Protein AF-A0A2J6WSC1-F1 (afdb_monomer_lite)

Foldseek 3Di:
DVVVVVVLLVCLLCVLVCLVVCVPVDDPCPVVVVVPPVPVVVVLVPPPQRLLDDVPQPDSVSSSVSSSVVSVVVVVVVVVVVVVVVVVVVVD

Structure (mmCIF, N/CA/C/O backbone):
data_AF-A0A2J6WSC1-F1
#
_entry.id   AF-A0A2J6WSC1-F1
#
loop_
_atom_site.group_PDB
_atom_site.id
_atom_site.type_symbol
_atom_site.label_atom_id
_atom_site.label_alt_id
_atom_site.label_comp_id
_atom_site.label_asym_id
_atom_site.label_entity_id
_atom_site.label_seq_id
_atom_site.pdbx_PDB_ins_code
_atom_site.Cartn_x
_atom_site.Cartn_y
_atom_site.Cartn_z
_atom_site.occupancy
_atom_site.B_iso_or_equiv
_atom_site.auth_seq_id
_atom_site.auth_comp_id
_atom_site.auth_asym_id
_atom_site.auth_atom_id
_atom_site.pdbx_PDB_model_num
ATOM 1 N N . MET A 1 1 ? -7.244 10.128 18.924 1.00 70.06 1 MET A N 1
ATOM 2 C CA . MET A 1 1 ? -7.844 9.968 17.577 1.00 70.06 1 MET A CA 1
ATOM 3 C C . MET A 1 1 ? -7.204 10.864 16.516 1.00 70.06 1 MET A C 1
ATOM 5 O O . MET A 1 1 ? -6.644 10.310 15.585 1.00 70.06 1 MET A O 1
ATOM 9 N N . ARG A 1 2 ? -7.189 12.206 16.647 1.00 81.69 2 ARG A N 1
ATOM 10 C CA . ARG A 1 2 ? -6.590 13.100 15.620 1.00 81.69 2 ARG A CA 1
ATOM 11 C C . ARG A 1 2 ? -5.130 12.766 15.265 1.00 81.69 2 ARG A C 1
ATOM 13 O O . ARG A 1 2 ? -4.805 12.657 14.093 1.00 81.69 2 ARG A O 1
ATOM 20 N N . LYS A 1 3 ? -4.276 12.525 16.270 1.00 90.25 3 LYS A N 1
ATOM 21 C CA . LYS A 1 3 ? -2.861 12.152 16.067 1.00 90.25 3 LYS A CA 1
ATOM 22 C C . LYS A 1 3 ? -2.691 10.835 15.292 1.00 90.25 3 LYS A C 1
ATOM 24 O O . LYS A 1 3 ? -1.842 10.750 14.419 1.00 90.25 3 LYS A O 1
ATOM 29 N N . SER A 1 4 ? -3.527 9.837 15.578 1.00 87.00 4 SER A N 1
ATOM 30 C CA . SER A 1 4 ? -3.490 8.527 14.915 1.00 87.00 4 SER A CA 1
ATOM 31 C C . SER A 1 4 ? -3.880 8.617 13.437 1.00 87.00 4 SER A C 1
ATOM 33 O O . SER A 1 4 ? -3.249 7.981 12.607 1.00 87.00 4 SER A O 1
ATOM 35 N N . LEU A 1 5 ? -4.872 9.448 13.098 1.00 87.50 5 LEU A N 1
ATOM 36 C CA . LEU A 1 5 ? -5.257 9.696 11.704 1.00 87.50 5 LEU A CA 1
ATOM 37 C C . LEU A 1 5 ? -4.150 10.416 10.926 1.00 87.50 5 LEU A C 1
ATOM 39 O O . LEU A 1 5 ? -3.872 10.056 9.790 1.00 87.50 5 LEU A O 1
ATOM 43 N N . ILE A 1 6 ? -3.484 11.389 11.554 1.00 93.31 6 ILE A N 1
ATOM 44 C CA . ILE A 1 6 ? -2.340 12.081 10.946 1.00 93.31 6 ILE A CA 1
ATOM 45 C C . ILE A 1 6 ? -1.200 11.092 10.671 1.00 93.31 6 ILE A C 1
ATOM 47 O O . ILE A 1 6 ? -0.656 11.087 9.573 1.00 93.31 6 ILE A O 1
ATOM 51 N N . LEU A 1 7 ? -0.878 10.219 11.631 1.00 94.00 7 LEU A N 1
ATOM 52 C CA . LEU A 1 7 ? 0.127 9.172 11.435 1.00 94.00 7 LEU A CA 1
ATOM 53 C C . LEU A 1 7 ? -0.252 8.212 10.301 1.00 94.00 7 LEU A C 1
ATOM 55 O O . LEU A 1 7 ? 0.603 7.887 9.487 1.00 94.00 7 LEU A O 1
ATOM 59 N N . LEU A 1 8 ? -1.521 7.803 10.200 1.00 91.44 8 LEU A N 1
ATOM 60 C CA . LEU A 1 8 ? -1.991 6.957 9.097 1.00 91.44 8 LEU A CA 1
ATOM 61 C C . LEU A 1 8 ? -1.820 7.637 7.736 1.00 91.44 8 LEU A C 1
ATOM 63 O O . LEU A 1 8 ? -1.336 7.003 6.806 1.00 91.44 8 LEU A O 1
ATOM 67 N N . ILE A 1 9 ? -2.156 8.924 7.625 1.00 92.38 9 ILE A N 1
ATOM 68 C CA . ILE A 1 9 ? -1.956 9.689 6.386 1.00 92.38 9 ILE A CA 1
ATOM 69 C C . ILE A 1 9 ? -0.469 9.743 6.021 1.00 92.38 9 ILE A C 1
ATOM 71 O O . ILE A 1 9 ? -0.116 9.509 4.868 1.00 92.38 9 ILE A O 1
ATOM 75 N N . ILE A 1 10 ? 0.406 9.999 6.998 1.00 94.88 10 ILE A N 1
ATOM 76 C CA . ILE A 1 10 ? 1.858 9.997 6.782 1.00 94.88 10 ILE A CA 1
ATOM 77 C C . ILE A 1 10 ? 2.316 8.628 6.265 1.00 94.88 10 ILE A C 1
ATOM 79 O O . ILE A 1 10 ? 3.028 8.566 5.269 1.00 94.88 10 ILE A O 1
ATOM 83 N N . LEU A 1 11 ? 1.874 7.531 6.883 1.00 93.25 11 LEU A N 1
ATOM 84 C CA . LEU A 1 11 ? 2.241 6.176 6.458 1.00 93.25 11 LEU A CA 1
ATOM 85 C C . LEU A 1 11 ? 1.729 5.839 5.051 1.00 93.25 11 LEU A C 1
ATOM 87 O O . LEU A 1 11 ? 2.464 5.236 4.275 1.00 93.25 11 LEU A O 1
ATOM 91 N N . ILE A 1 12 ? 0.513 6.265 4.697 1.00 93.38 12 ILE A N 1
ATOM 92 C CA . ILE A 1 12 ? -0.033 6.109 3.340 1.00 93.38 12 ILE A CA 1
ATOM 93 C C . ILE A 1 12 ? 0.867 6.822 2.323 1.00 93.38 12 ILE A C 1
ATOM 95 O O . ILE A 1 12 ? 1.249 6.221 1.321 1.00 93.38 12 ILE A O 1
ATOM 99 N N . ILE A 1 13 ? 1.256 8.071 2.594 1.00 92.88 13 ILE A N 1
ATOM 100 C CA . ILE A 1 13 ? 2.103 8.869 1.693 1.00 92.88 13 ILE A CA 1
ATOM 101 C C . ILE A 1 13 ? 3.527 8.308 1.597 1.00 92.88 13 ILE A C 1
ATOM 103 O O . ILE A 1 13 ? 4.139 8.395 0.538 1.00 92.88 13 ILE A O 1
ATOM 107 N N . LEU A 1 14 ? 4.061 7.740 2.681 1.00 92.94 14 LEU A N 1
ATOM 108 C CA . LEU A 1 14 ? 5.397 7.136 2.703 1.00 92.94 14 LEU A CA 1
ATOM 109 C C . LEU A 1 14 ? 5.430 5.728 2.090 1.00 92.94 14 LEU A C 1
ATOM 111 O O . LEU A 1 14 ? 6.506 5.261 1.727 1.00 92.94 14 LEU A O 1
ATOM 115 N N . SER A 1 15 ? 4.282 5.058 1.942 1.00 90.38 15 SER A N 1
ATOM 116 C CA . SER A 1 15 ? 4.210 3.678 1.443 1.00 90.38 15 SER A CA 1
ATOM 117 C C . SER A 1 15 ? 4.897 3.418 0.087 1.00 90.38 15 SER A C 1
ATOM 119 O O . SER A 1 15 ? 5.567 2.389 -0.013 1.00 90.38 15 SER A O 1
ATOM 121 N N . PRO A 1 16 ? 4.856 4.310 -0.931 1.00 90.25 16 PRO A N 1
ATOM 122 C CA . PRO A 1 16 ? 5.536 4.065 -2.200 1.00 90.25 16 PRO A CA 1
ATOM 123 C C . PRO A 1 16 ? 7.027 4.442 -2.183 1.00 90.25 16 PRO A C 1
ATOM 125 O O . PRO A 1 16 ? 7.676 4.378 -3.225 1.00 90.25 16 PRO A O 1
ATOM 128 N N . LEU A 1 17 ? 7.620 4.823 -1.041 1.00 88.94 17 LEU A N 1
ATOM 129 C CA . LEU A 1 17 ? 9.054 5.146 -0.990 1.00 88.94 17 LEU A CA 1
ATOM 130 C C . LEU A 1 17 ? 9.930 3.993 -1.487 1.00 88.94 17 LEU A C 1
ATOM 132 O O . LEU A 1 17 ? 10.938 4.243 -2.139 1.00 88.94 17 LEU A O 1
ATOM 136 N N . GLY A 1 18 ? 9.531 2.743 -1.232 1.00 81.06 18 GLY A N 1
ATOM 137 C CA . GLY A 1 18 ? 10.235 1.568 -1.750 1.00 81.06 18 GLY A CA 1
ATOM 138 C C . GLY A 1 18 ? 10.276 1.534 -3.280 1.00 81.06 18 GLY A C 1
ATOM 139 O O . GLY A 1 18 ? 11.337 1.303 -3.850 1.00 81.06 18 GLY A O 1
ATOM 140 N N . ILE A 1 19 ? 9.161 1.860 -3.944 1.00 82.94 19 ILE A N 1
ATOM 141 C CA . ILE A 1 19 ? 9.078 1.961 -5.410 1.00 82.94 19 ILE A CA 1
ATOM 142 C C . ILE A 1 19 ? 10.056 3.018 -5.913 1.00 82.94 19 ILE A C 1
ATOM 144 O O . ILE A 1 19 ? 10.843 2.747 -6.810 1.00 82.94 19 ILE A O 1
ATOM 148 N N . LEU A 1 20 ? 10.048 4.208 -5.312 1.00 86.19 20 LEU A N 1
ATOM 149 C CA . LEU A 1 20 ? 10.899 5.313 -5.758 1.00 86.19 20 LEU A CA 1
ATOM 150 C C . LEU A 1 20 ? 12.393 5.041 -5.540 1.00 86.19 20 LEU A C 1
ATOM 152 O O . LEU A 1 20 ? 13.213 5.442 -6.362 1.00 86.19 20 LEU A O 1
ATOM 156 N N . LEU A 1 21 ? 12.751 4.367 -4.445 1.00 85.31 21 LEU A N 1
ATOM 157 C CA . LEU A 1 21 ? 14.143 4.074 -4.095 1.00 85.31 21 LEU A CA 1
ATOM 158 C C . LEU A 1 21 ? 14.717 2.885 -4.874 1.00 85.31 21 LEU A C 1
ATOM 160 O O . LEU A 1 21 ? 15.913 2.863 -5.161 1.00 85.31 21 LEU A O 1
ATOM 164 N N . VAL A 1 22 ? 13.881 1.898 -5.197 1.00 83.88 22 VAL A N 1
ATOM 165 C CA . VAL A 1 22 ? 14.324 0.572 -5.656 1.00 83.88 22 VAL A CA 1
ATOM 166 C C . VAL A 1 22 ? 13.825 0.255 -7.076 1.00 83.88 22 VAL A C 1
ATOM 168 O O . VAL A 1 22 ? 14.098 -0.823 -7.584 1.00 83.88 22 VAL A O 1
ATOM 171 N N . TRP A 1 23 ? 13.185 1.206 -7.776 1.00 83.00 23 TRP A N 1
ATOM 172 C CA . TRP A 1 23 ? 12.601 1.020 -9.121 1.00 83.00 23 TRP A CA 1
ATOM 173 C C . TRP A 1 23 ? 13.499 0.268 -10.118 1.00 83.00 23 TRP A C 1
ATOM 175 O O . TRP A 1 23 ? 13.027 -0.558 -10.891 1.00 83.00 23 TRP A O 1
ATOM 185 N N . ASN A 1 24 ? 14.806 0.543 -10.093 1.00 82.94 24 ASN A N 1
ATOM 186 C CA . ASN A 1 24 ? 15.771 -0.016 -11.044 1.00 82.94 24 ASN A CA 1
ATOM 187 C C . ASN A 1 24 ? 16.402 -1.353 -10.604 1.00 82.94 24 ASN A C 1
ATOM 189 O O . ASN A 1 24 ? 17.236 -1.885 -11.331 1.00 82.94 24 ASN A O 1
ATOM 193 N N . TYR A 1 25 ? 16.055 -1.886 -9.430 1.00 77.38 25 TYR A N 1
ATOM 194 C CA . TYR A 1 25 ? 16.692 -3.079 -8.849 1.00 77.38 25 TYR A CA 1
ATOM 195 C C . TYR A 1 25 ? 15.911 -4.384 -9.100 1.00 77.38 25 TYR A C 1
ATOM 197 O O . TYR A 1 25 ? 16.287 -5.428 -8.575 1.00 77.38 25 TYR A O 1
ATOM 205 N N . GLY A 1 26 ? 14.870 -4.347 -9.938 1.00 70.19 26 GLY A N 1
ATOM 206 C CA . GLY A 1 26 ? 14.047 -5.512 -10.281 1.00 70.19 26 GLY A CA 1
ATOM 207 C C . GLY A 1 26 ? 12.790 -5.643 -9.417 1.00 70.19 26 GLY A C 1
ATOM 208 O O . GLY A 1 26 ? 12.514 -4.800 -8.563 1.00 70.19 26 GLY A O 1
ATOM 209 N N . SER A 1 27 ? 11.980 -6.675 -9.676 1.00 71.38 27 SER A N 1
ATOM 210 C CA . SER A 1 27 ? 10.743 -6.889 -8.922 1.00 71.38 27 SER A CA 1
ATOM 211 C C . SER A 1 27 ? 11.055 -7.243 -7.468 1.00 71.38 27 SER A C 1
ATOM 213 O O . SER A 1 27 ? 11.924 -8.064 -7.179 1.00 71.38 27 SER A O 1
ATOM 215 N N . ALA A 1 28 ? 10.289 -6.666 -6.539 1.00 67.31 28 ALA A N 1
ATOM 216 C CA . ALA A 1 28 ? 10.408 -6.951 -5.106 1.00 67.31 28 ALA A CA 1
ATOM 217 C C . ALA A 1 28 ? 10.198 -8.440 -4.764 1.00 67.31 28 ALA A C 1
ATOM 219 O O . ALA A 1 28 ? 10.567 -8.881 -3.678 1.00 67.31 28 ALA A O 1
ATOM 220 N N . TYR A 1 29 ? 9.615 -9.204 -5.695 1.00 68.06 29 TYR A N 1
ATOM 221 C CA . TYR A 1 29 ? 9.332 -10.623 -5.544 1.00 68.06 29 TYR A CA 1
ATOM 222 C C . TYR A 1 29 ? 10.186 -11.545 -6.431 1.00 68.06 29 TYR A C 1
ATOM 224 O O . TYR A 1 29 ? 9.964 -12.751 -6.397 1.00 68.06 29 TYR A O 1
ATOM 232 N N . ALA A 1 30 ? 11.185 -11.029 -7.163 1.00 70.44 30 ALA A N 1
ATOM 233 C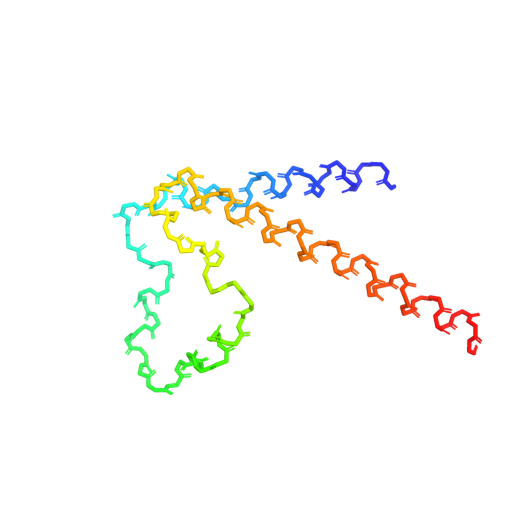 CA . ALA A 1 30 ? 12.029 -11.838 -8.059 1.00 70.44 30 ALA A CA 1
ATOM 234 C C . ALA A 1 30 ? 12.684 -13.038 -7.350 1.00 70.44 30 ALA A C 1
ATOM 236 O O . ALA A 1 30 ? 12.826 -14.114 -7.918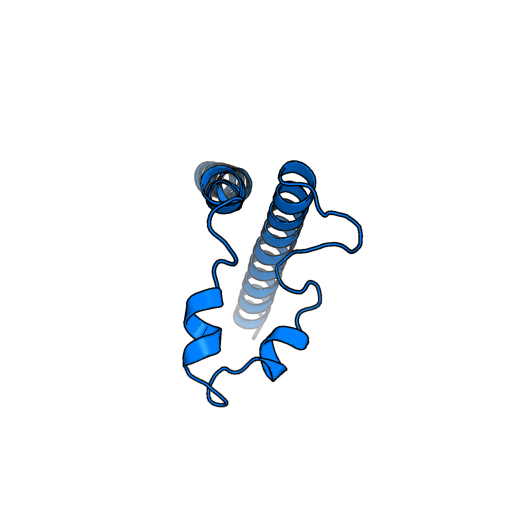 1.00 70.44 30 ALA A O 1
ATOM 237 N N . GLU A 1 31 ? 13.058 -12.873 -6.080 1.00 69.38 31 GLU A N 1
ATOM 238 C CA . GLU A 1 31 ? 13.689 -13.933 -5.284 1.00 69.38 31 GLU A CA 1
ATOM 239 C C . GLU A 1 31 ? 12.754 -15.126 -5.027 1.00 69.38 31 GLU A C 1
ATOM 241 O O . GLU A 1 31 ? 13.216 -16.252 -4.829 1.00 69.38 31 GLU A O 1
ATOM 246 N N . TRP A 1 32 ? 11.438 -14.902 -5.068 1.00 71.75 32 TRP A N 1
ATOM 247 C CA . TRP A 1 32 ? 10.429 -15.937 -4.853 1.00 71.75 32 TRP A CA 1
ATOM 248 C C . TRP A 1 32 ? 10.188 -16.785 -6.104 1.00 71.75 32 TRP A C 1
ATOM 250 O O . TRP A 1 32 ? 9.770 -17.937 -5.974 1.00 71.75 32 TRP A O 1
ATOM 260 N N . ASP A 1 33 ? 10.542 -16.279 -7.290 1.00 70.12 33 ASP A N 1
ATOM 261 C CA . ASP A 1 33 ? 10.437 -17.023 -8.552 1.00 70.12 33 ASP A CA 1
ATOM 262 C C . ASP A 1 33 ? 11.353 -18.262 -8.561 1.00 70.12 33 ASP A C 1
ATOM 264 O O . ASP A 1 33 ? 11.093 -19.247 -9.252 1.00 70.12 33 ASP A O 1
ATOM 268 N N . HIS A 1 34 ? 12.414 -18.256 -7.746 1.00 72.00 34 HIS A N 1
ATOM 269 C CA . HIS A 1 34 ? 13.405 -19.334 -7.682 1.00 72.00 34 HIS A CA 1
ATOM 270 C C . HIS A 1 34 ? 12.968 -20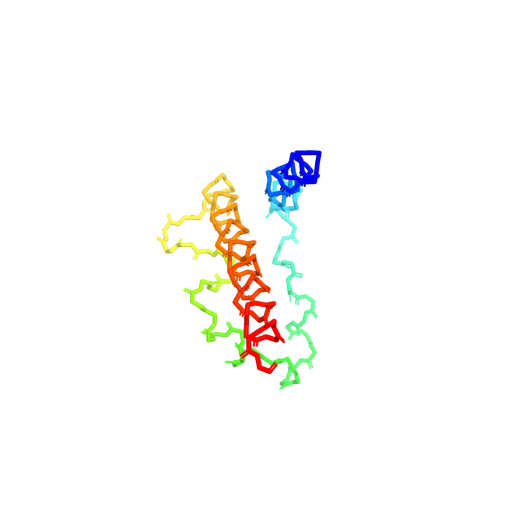.506 -6.790 1.00 72.00 34 HIS A C 1
ATOM 272 O O . HIS A 1 34 ? 13.555 -21.586 -6.847 1.00 72.00 34 HIS A O 1
ATOM 278 N N . ILE A 1 35 ? 11.942 -20.307 -5.957 1.00 71.75 35 ILE A N 1
ATOM 279 C CA . ILE A 1 35 ? 11.489 -21.276 -4.943 1.00 71.75 35 ILE A CA 1
ATOM 280 C C . ILE A 1 35 ? 10.448 -22.257 -5.532 1.00 71.75 35 ILE A C 1
ATOM 282 O O . ILE A 1 35 ? 9.974 -23.175 -4.860 1.00 71.75 35 ILE A O 1
ATOM 286 N N . GLY A 1 36 ? 10.134 -22.120 -6.825 1.00 66.56 36 GLY A N 1
ATOM 287 C CA . GLY A 1 36 ? 9.322 -23.062 -7.592 1.00 66.56 36 GLY A CA 1
ATOM 288 C C . GLY A 1 36 ? 7.830 -23.037 -7.242 1.00 66.56 36 GLY A C 1
ATOM 289 O O . GLY A 1 36 ? 7.291 -22.054 -6.739 1.00 66.56 36 GLY A O 1
ATOM 290 N N . SER A 1 37 ? 7.140 -24.151 -7.508 1.00 66.88 37 SER A N 1
ATOM 291 C CA . SER A 1 37 ? 5.672 -24.282 -7.438 1.00 66.88 37 SER A CA 1
ATOM 292 C C . SER A 1 37 ? 5.052 -24.132 -6.040 1.00 66.88 37 SER A C 1
ATOM 294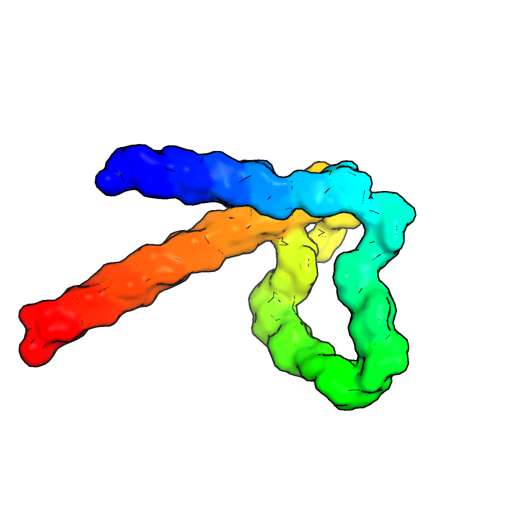 O O . SER A 1 37 ? 3.839 -24.269 -5.898 1.00 66.88 37 SER A O 1
ATOM 296 N N . TRP A 1 38 ? 5.860 -23.909 -4.999 1.00 68.31 38 TRP A N 1
ATOM 297 C CA . TRP A 1 38 ? 5.377 -23.638 -3.643 1.00 68.31 38 TRP A CA 1
ATOM 298 C C . TRP A 1 38 ? 4.994 -22.163 -3.443 1.00 68.31 38 TRP A C 1
ATOM 300 O O . TRP A 1 38 ? 4.312 -21.829 -2.475 1.00 68.31 38 TRP A O 1
ATOM 310 N N . TYR A 1 39 ? 5.384 -21.279 -4.370 1.00 68.69 39 TYR A N 1
ATOM 311 C CA . TYR A 1 39 ? 4.925 -19.895 -4.381 1.00 68.69 39 TYR A CA 1
ATOM 312 C C . TYR A 1 39 ? 3.412 -19.843 -4.678 1.00 68.69 39 TYR A C 1
ATOM 314 O O . TYR A 1 39 ? 2.976 -20.337 -5.722 1.00 68.69 39 TYR A O 1
ATOM 322 N N . PRO A 1 40 ? 2.576 -19.253 -3.799 1.00 67.31 40 PRO A N 1
ATOM 323 C CA . PRO A 1 40 ? 1.118 -19.267 -3.924 1.00 67.31 40 PRO A CA 1
ATOM 324 C C . PRO A 1 40 ? 0.613 -18.247 -4.959 1.00 67.31 40 PRO A C 1
ATOM 326 O O . PRO A 1 40 ? -0.362 -17.537 -4.717 1.00 67.31 40 PRO A O 1
ATOM 329 N N . GLN A 1 41 ? 1.248 -18.190 -6.131 1.00 66.19 41 GLN A N 1
ATOM 330 C CA . GLN A 1 41 ? 0.987 -17.245 -7.224 1.00 66.19 41 GLN A CA 1
ATOM 331 C C . GLN A 1 41 ? -0.508 -17.159 -7.572 1.00 66.19 41 GLN A C 1
ATOM 333 O O . GLN A 1 41 ? -1.057 -16.088 -7.819 1.00 66.19 41 GLN A O 1
ATOM 338 N N . HIS A 1 42 ? -1.204 -18.295 -7.489 1.00 66.19 42 HIS A N 1
ATOM 339 C CA . HIS A 1 42 ? -2.624 -18.403 -7.801 1.00 66.19 42 HIS A CA 1
ATOM 340 C C . HIS A 1 42 ? -3.546 -17.605 -6.866 1.00 66.19 42 HIS A C 1
ATOM 342 O O . HIS A 1 42 ? -4.599 -17.147 -7.308 1.00 66.19 42 HIS A O 1
ATOM 348 N N . PHE A 1 43 ? -3.166 -17.425 -5.597 1.00 67.94 43 PHE A N 1
ATOM 349 C CA . PHE A 1 43 ? -3.947 -16.652 -4.625 1.00 67.94 43 PHE A CA 1
ATOM 350 C C . PHE A 1 43 ? -3.746 -15.148 -4.800 1.00 67.94 43 PHE A C 1
ATOM 352 O O . PHE A 1 43 ? -4.678 -14.371 -4.609 1.00 67.94 43 PHE A O 1
ATOM 359 N N . TRP A 1 44 ? -2.544 -14.745 -5.204 1.00 67.69 44 TRP A N 1
ATOM 360 C CA . TRP A 1 44 ? -2.183 -13.344 -5.409 1.00 67.69 44 TRP A CA 1
ATOM 361 C C . TRP A 1 44 ? -2.869 -12.784 -6.655 1.00 67.69 44 TRP A C 1
ATOM 363 O O . TRP A 1 44 ? -3.292 -11.630 -6.669 1.00 67.69 44 TRP A O 1
ATOM 373 N N . ASN A 1 45 ? -3.117 -13.645 -7.645 1.00 69.81 45 ASN A N 1
ATOM 374 C CA . ASN A 1 45 ? -3.832 -13.265 -8.856 1.00 69.81 45 ASN A CA 1
ATOM 375 C C . ASN A 1 45 ? -5.313 -12.902 -8.643 1.00 69.81 45 ASN A C 1
ATOM 377 O O . ASN A 1 45 ? -5.918 -12.302 -9.529 1.00 69.81 45 ASN A O 1
ATOM 381 N N . LEU A 1 46 ? -5.896 -13.253 -7.491 1.00 74.81 46 LEU A N 1
ATOM 382 C CA . LEU A 1 46 ? -7.278 -12.912 -7.132 1.00 74.81 46 LEU A CA 1
ATOM 383 C C . LEU A 1 46 ? -7.405 -11.512 -6.520 1.00 74.81 46 LEU A C 1
ATOM 385 O O . LEU A 1 46 ? -8.523 -11.058 -6.261 1.00 74.81 46 LEU A O 1
ATOM 389 N N . ALA A 1 47 ? -6.285 -10.833 -6.259 1.00 73.50 47 ALA A N 1
ATOM 390 C CA . ALA A 1 47 ? -6.313 -9.469 -5.766 1.00 73.50 47 ALA A CA 1
ATOM 391 C C . ALA A 1 47 ? -7.014 -8.565 -6.797 1.00 73.50 47 ALA A C 1
ATOM 393 O O . ALA A 1 47 ? -6.645 -8.589 -7.973 1.00 73.50 47 ALA A O 1
ATOM 394 N N . PRO A 1 48 ? -7.975 -7.718 -6.378 1.00 73.56 48 PRO A N 1
ATOM 395 C CA . PRO A 1 48 ? -8.621 -6.756 -7.275 1.00 73.56 48 PRO A CA 1
ATOM 396 C C . PRO A 1 48 ? -7.636 -5.812 -7.981 1.00 73.56 48 PRO A C 1
ATOM 398 O O . PRO A 1 48 ? -7.974 -5.221 -9.001 1.00 73.56 48 PRO A O 1
ATOM 401 N N . LEU A 1 49 ? -6.434 -5.657 -7.418 1.00 71.94 49 LEU A N 1
ATOM 402 C CA . LEU A 1 49 ? -5.364 -4.813 -7.927 1.00 71.94 49 LEU A CA 1
ATOM 403 C C . LEU A 1 49 ? -4.028 -5.549 -7.717 1.00 71.94 49 LEU A C 1
ATOM 405 O O . LEU A 1 49 ? -3.424 -5.459 -6.647 1.00 71.94 49 LEU A O 1
ATOM 409 N N . GLN A 1 50 ? -3.622 -6.345 -8.712 1.00 72.69 50 GLN A N 1
ATOM 410 C CA . GLN A 1 50 ? -2.368 -7.109 -8.673 1.00 72.69 50 GLN A CA 1
ATOM 411 C C . GLN A 1 50 ? -1.170 -6.162 -8.609 1.00 72.69 50 GLN A C 1
ATOM 413 O O . GLN A 1 50 ? -1.114 -5.185 -9.355 1.00 72.69 50 GLN A O 1
ATOM 418 N N . ASP A 1 51 ? -0.249 -6.427 -7.679 1.00 69.06 51 ASP A N 1
ATOM 419 C CA . ASP A 1 51 ? 0.939 -5.607 -7.396 1.00 69.06 51 ASP A CA 1
ATOM 420 C C . ASP A 1 51 ? 0.659 -4.109 -7.245 1.00 69.06 51 ASP A C 1
ATOM 422 O O . ASP A 1 51 ? 1.539 -3.268 -7.428 1.00 69.06 51 ASP A O 1
ATOM 426 N N . TYR A 1 52 ? -0.584 -3.764 -6.894 1.00 73.44 52 TYR A N 1
ATOM 427 C CA . TYR A 1 52 ? -1.039 -2.383 -6.786 1.00 73.44 52 TYR A CA 1
ATOM 428 C C . TYR A 1 52 ? -0.880 -1.585 -8.095 1.00 73.44 52 TYR A C 1
ATOM 430 O O . TYR A 1 52 ? -0.860 -0.351 -8.080 1.00 73.44 52 TYR A O 1
ATOM 438 N N . ASN A 1 53 ? -0.799 -2.296 -9.225 1.00 76.44 53 ASN A N 1
ATOM 439 C CA . ASN A 1 53 ? -0.615 -1.737 -10.549 1.00 76.44 53 ASN A CA 1
ATOM 440 C C . ASN A 1 53 ? -1.953 -1.507 -11.266 1.00 76.44 53 ASN A C 1
ATOM 442 O O . ASN A 1 53 ? -2.905 -2.282 -11.156 1.00 76.44 53 ASN A O 1
ATOM 446 N N . VAL A 1 54 ? -2.008 -0.430 -12.041 1.00 82.75 54 VAL A N 1
ATOM 447 C CA . VAL A 1 54 ? -3.124 -0.097 -12.926 1.00 82.75 54 VAL A CA 1
ATOM 448 C C . VAL A 1 54 ? -2.625 -0.256 -14.357 1.00 82.75 54 VAL A C 1
ATOM 450 O O . VAL A 1 54 ? -1.557 0.239 -14.701 1.00 82.75 54 VAL A O 1
ATOM 453 N N . ASN A 1 55 ? -3.386 -0.940 -15.212 1.00 81.81 55 ASN A N 1
ATOM 454 C CA . ASN A 1 55 ? -2.977 -1.140 -16.604 1.00 81.81 55 ASN A CA 1
ATOM 455 C C . ASN A 1 55 ? -2.671 0.208 -17.288 1.00 81.81 55 ASN A C 1
ATOM 457 O O . ASN A 1 55 ? -3.525 1.095 -17.332 1.00 81.81 55 ASN A O 1
ATOM 461 N N . GLY A 1 56 ? -1.453 0.344 -17.822 1.00 83.50 56 GLY A N 1
ATOM 462 C CA . GLY A 1 56 ? -0.942 1.570 -18.445 1.00 83.50 56 GLY A CA 1
ATOM 463 C C . GLY A 1 56 ? -0.238 2.546 -17.492 1.00 83.50 56 GLY A C 1
ATOM 464 O O . GLY A 1 56 ? 0.104 3.653 -17.907 1.00 83.50 56 GLY A O 1
ATOM 465 N N . TRP A 1 57 ? -0.027 2.186 -16.220 1.00 88.19 57 TRP A N 1
ATOM 466 C CA . TRP A 1 57 ? 0.685 2.993 -15.217 1.00 88.19 57 TRP A CA 1
ATOM 467 C C . TRP A 1 57 ? 2.131 2.512 -15.017 1.00 88.19 57 TRP A C 1
ATOM 469 O O . TRP A 1 57 ? 2.569 2.244 -13.901 1.00 88.19 57 TRP A O 1
ATOM 479 N N . ASP A 1 58 ? 2.900 2.475 -16.107 1.00 84.81 58 ASP A N 1
ATOM 480 C CA . ASP A 1 58 ? 4.245 1.872 -16.141 1.00 84.81 58 ASP A CA 1
ATOM 481 C C . ASP A 1 58 ? 5.387 2.828 -15.736 1.00 84.81 58 ASP A C 1
ATOM 483 O O . ASP A 1 58 ? 6.566 2.508 -15.882 1.00 84.81 58 ASP A O 1
ATOM 487 N N . SER A 1 59 ? 5.063 4.030 -15.246 1.00 89.19 59 SER A N 1
ATOM 488 C CA . SER A 1 59 ? 6.067 4.987 -14.756 1.00 89.19 59 SER A CA 1
ATOM 489 C C . SER A 1 59 ? 6.164 4.960 -13.226 1.00 89.19 59 SER A C 1
ATOM 491 O O . SER A 1 59 ? 5.128 4.816 -12.572 1.00 89.19 59 SER A O 1
ATOM 493 N N . PRO A 1 60 ? 7.348 5.219 -12.630 1.00 86.38 60 PRO A N 1
ATOM 494 C CA . PRO A 1 60 ? 7.534 5.174 -11.175 1.00 86.38 60 PRO A CA 1
ATOM 495 C C . PRO A 1 60 ? 6.531 6.036 -10.401 1.00 86.38 60 PRO A C 1
ATOM 497 O O . PRO A 1 60 ? 6.049 5.654 -9.334 1.00 86.38 60 PRO A O 1
ATOM 500 N N . LEU A 1 61 ? 6.194 7.207 -10.950 1.00 89.19 61 LEU A N 1
ATOM 501 C CA . LEU A 1 61 ? 5.223 8.125 -10.358 1.00 89.19 61 LEU A CA 1
ATOM 502 C C . LEU A 1 61 ? 3.801 7.561 -10.409 1.00 89.19 61 LEU A C 1
ATOM 504 O O . LEU A 1 61 ? 3.091 7.619 -9.409 1.00 89.19 61 LEU A O 1
ATOM 508 N N . MET A 1 62 ? 3.393 6.991 -11.544 1.00 89.75 62 MET A N 1
ATOM 509 C CA . MET A 1 62 ? 2.064 6.392 -11.692 1.00 89.75 62 MET A CA 1
ATOM 510 C C . MET A 1 62 ? 1.922 5.146 -10.808 1.00 89.75 62 MET A C 1
ATOM 512 O O . MET A 1 62 ? 0.947 5.033 -10.070 1.00 89.75 62 MET A O 1
ATOM 516 N N . SER A 1 63 ? 2.922 4.261 -10.773 1.00 87.81 63 SER A N 1
ATOM 517 C CA . SER A 1 63 ? 2.909 3.092 -9.882 1.00 87.81 63 SER A CA 1
ATOM 518 C C . SER A 1 63 ? 2.875 3.495 -8.401 1.00 87.81 63 SER A C 1
ATOM 520 O O . SER A 1 63 ? 2.155 2.891 -7.606 1.00 87.81 63 SER A O 1
ATOM 522 N N . SER A 1 64 ? 3.571 4.577 -8.025 1.00 90.50 64 SER A N 1
ATOM 523 C CA . SER A 1 64 ? 3.498 5.142 -6.668 1.00 90.50 64 SER A CA 1
ATOM 524 C C . SER A 1 64 ? 2.088 5.629 -6.312 1.00 90.50 64 SER A C 1
ATOM 526 O O . SER A 1 64 ? 1.628 5.426 -5.187 1.00 90.50 64 SER A O 1
ATOM 528 N N . LEU A 1 65 ? 1.376 6.242 -7.265 1.00 90.62 65 LEU A N 1
ATOM 529 C CA . LEU A 1 65 ? -0.023 6.641 -7.083 1.00 90.62 65 LEU A CA 1
ATOM 530 C C . LEU A 1 65 ? -0.944 5.427 -6.921 1.00 90.62 65 LEU A C 1
ATOM 532 O O . LEU A 1 65 ? -1.822 5.454 -6.059 1.00 90.62 65 LEU A O 1
ATOM 536 N N . GLY A 1 66 ? -0.725 4.357 -7.691 1.00 88.50 66 GLY A N 1
ATOM 537 C CA . GLY A 1 66 ? -1.456 3.091 -7.548 1.00 88.50 66 GLY A CA 1
ATOM 538 C C . GLY A 1 66 ? -1.331 2.512 -6.137 1.00 88.50 66 GLY A C 1
ATOM 539 O O . GLY A 1 66 ? -2.333 2.166 -5.505 1.00 88.50 66 GLY A O 1
ATOM 540 N N . TYR A 1 67 ? -0.116 2.542 -5.583 1.00 88.44 67 TYR A N 1
ATOM 541 C CA . TYR A 1 67 ? 0.160 2.140 -4.201 1.00 88.44 67 TYR A CA 1
ATOM 542 C C . TYR A 1 67 ? -0.582 2.989 -3.165 1.00 88.44 67 TYR A C 1
ATOM 544 O O . TYR A 1 67 ? -1.187 2.445 -2.240 1.00 88.44 67 TYR A O 1
ATOM 552 N N . ILE A 1 68 ? -0.585 4.317 -3.326 1.00 91.81 68 ILE A N 1
ATOM 553 C CA . ILE A 1 68 ? -1.309 5.226 -2.424 1.00 91.81 68 ILE A CA 1
ATOM 554 C C . ILE A 1 68 ? -2.814 4.944 -2.471 1.00 91.81 68 ILE A C 1
ATOM 556 O O . ILE A 1 68 ? -3.455 4.862 -1.422 1.00 91.81 68 ILE A O 1
ATOM 560 N N . ILE A 1 69 ? -3.383 4.767 -3.667 1.00 90.31 69 ILE A N 1
ATOM 561 C CA . ILE A 1 69 ? -4.806 4.446 -3.844 1.00 90.31 69 ILE A CA 1
ATOM 562 C C . ILE A 1 69 ? -5.138 3.127 -3.144 1.00 90.31 69 ILE A C 1
ATOM 564 O O . ILE A 1 69 ? -6.090 3.073 -2.363 1.00 90.31 69 ILE A O 1
ATOM 568 N N . SER A 1 70 ? -4.330 2.087 -3.357 1.00 88.56 70 SER A N 1
ATOM 569 C CA . SER A 1 70 ? -4.495 0.803 -2.672 1.00 88.56 70 SER A CA 1
ATOM 570 C C . SER A 1 70 ? -4.433 0.949 -1.149 1.00 88.56 70 SER A C 1
ATOM 572 O O . SER A 1 70 ? -5.308 0.449 -0.439 1.00 88.56 70 SER A O 1
ATOM 574 N N . ALA A 1 71 ? -3.452 1.693 -0.631 1.00 90.31 71 ALA A N 1
ATOM 575 C CA . ALA A 1 71 ? -3.295 1.920 0.801 1.00 90.31 71 ALA A CA 1
ATOM 576 C C . ALA A 1 71 ? -4.516 2.628 1.409 1.00 90.31 71 ALA A C 1
ATOM 578 O O . ALA A 1 71 ? -4.979 2.240 2.483 1.00 90.31 71 ALA A O 1
ATOM 579 N N . ILE A 1 72 ? -5.087 3.616 0.711 1.00 92.50 72 ILE A N 1
ATOM 580 C CA . ILE A 1 72 ? -6.334 4.276 1.125 1.00 92.50 72 ILE A CA 1
ATOM 581 C C . ILE A 1 72 ? -7.474 3.257 1.194 1.00 92.50 72 ILE A C 1
ATOM 583 O O . ILE A 1 72 ? -8.142 3.168 2.224 1.00 92.50 72 ILE A O 1
ATOM 587 N N . VAL A 1 73 ? -7.673 2.458 0.141 1.00 90.25 73 VAL A N 1
ATOM 588 C CA . VAL A 1 73 ? -8.737 1.440 0.089 1.00 90.25 73 VAL A CA 1
ATOM 589 C C . VAL A 1 73 ? -8.592 0.433 1.231 1.00 90.25 73 VAL A C 1
ATOM 591 O O . VAL A 1 73 ? -9.562 0.176 1.948 1.00 90.25 73 VAL A O 1
ATOM 594 N N . GLY A 1 74 ? -7.385 -0.091 1.451 1.00 88.50 74 GLY A N 1
ATOM 595 C CA . GLY A 1 74 ? -7.098 -1.047 2.521 1.00 88.50 74 GLY A CA 1
ATOM 596 C C . GLY A 1 74 ? -7.367 -0.473 3.913 1.00 88.50 74 GLY A C 1
ATOM 597 O O . GLY A 1 74 ? -8.070 -1.092 4.714 1.00 88.50 74 GLY A O 1
ATOM 598 N N . VAL A 1 75 ? -6.880 0.740 4.197 1.00 91.94 75 VAL A N 1
ATOM 599 C CA . VAL A 1 75 ? -7.110 1.410 5.489 1.00 91.94 75 VAL A CA 1
ATOM 600 C C . VAL A 1 75 ? -8.598 1.684 5.711 1.00 91.94 75 VAL A C 1
ATOM 602 O O . VAL A 1 75 ? -9.117 1.407 6.795 1.00 91.94 75 VAL A O 1
ATOM 605 N N . THR A 1 76 ? -9.311 2.177 4.696 1.00 91.19 76 THR A N 1
ATOM 606 C CA . THR A 1 76 ? -10.758 2.417 4.777 1.00 91.19 76 THR A CA 1
ATOM 607 C C . THR A 1 76 ? -11.524 1.127 5.059 1.00 91.19 76 THR A C 1
ATOM 609 O O . THR A 1 76 ? -12.382 1.116 5.944 1.00 91.19 76 THR A O 1
ATOM 612 N N . LEU A 1 77 ? -11.190 0.030 4.374 1.00 92.31 77 LEU A N 1
ATOM 613 C CA . LEU A 1 77 ? -11.827 -1.269 4.585 1.00 92.31 77 LEU A CA 1
ATOM 614 C C . LEU A 1 77 ? -11.628 -1.765 6.023 1.00 92.31 77 LEU A C 1
ATOM 616 O O . LEU A 1 77 ? -12.594 -2.160 6.674 1.00 92.31 77 LEU A O 1
ATOM 620 N N . ILE A 1 78 ? -10.402 -1.678 6.549 1.00 92.06 78 ILE A N 1
ATOM 621 C CA . ILE A 1 78 ? -10.090 -2.066 7.932 1.00 92.06 78 ILE A CA 1
ATOM 622 C C . ILE A 1 78 ? -10.921 -1.248 8.925 1.00 92.06 78 ILE A C 1
ATOM 624 O O . ILE A 1 78 ? -11.483 -1.816 9.863 1.00 92.06 78 ILE A O 1
ATOM 628 N N . ILE A 1 79 ? -11.033 0.069 8.733 1.00 92.44 79 ILE A N 1
ATOM 629 C CA . ILE A 1 79 ? -11.834 0.934 9.613 1.00 92.44 79 ILE A CA 1
ATOM 630 C C . ILE A 1 79 ? -13.310 0.518 9.583 1.00 92.44 79 ILE A C 1
ATOM 632 O O . ILE A 1 79 ? -13.922 0.381 10.644 1.00 92.44 79 ILE A O 1
ATOM 636 N N . ILE A 1 80 ? -13.871 0.285 8.391 1.00 94.25 80 ILE A N 1
ATOM 637 C CA . ILE A 1 80 ? -15.273 -0.123 8.215 1.00 94.25 80 ILE A CA 1
ATOM 638 C C . ILE A 1 80 ? -15.539 -1.463 8.898 1.00 94.25 80 ILE A C 1
ATOM 640 O O . ILE A 1 80 ? -16.490 -1.569 9.670 1.00 94.25 80 ILE A O 1
ATOM 644 N N . VAL A 1 81 ? -14.698 -2.471 8.654 1.00 95.44 81 VAL A N 1
ATOM 645 C CA . VAL A 1 81 ? -14.861 -3.814 9.232 1.00 95.44 81 VAL A CA 1
ATOM 646 C C . VAL A 1 81 ? -14.764 -3.765 10.753 1.00 95.44 81 VAL A C 1
ATOM 648 O O . VAL A 1 81 ? -15.632 -4.309 11.432 1.00 95.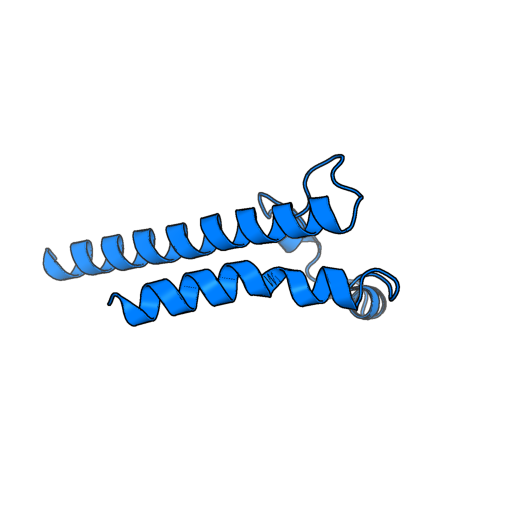44 81 VAL A O 1
ATOM 651 N N . ASN A 1 82 ? -13.767 -3.066 11.303 1.00 93.00 82 ASN A N 1
ATOM 652 C CA . ASN A 1 82 ? -13.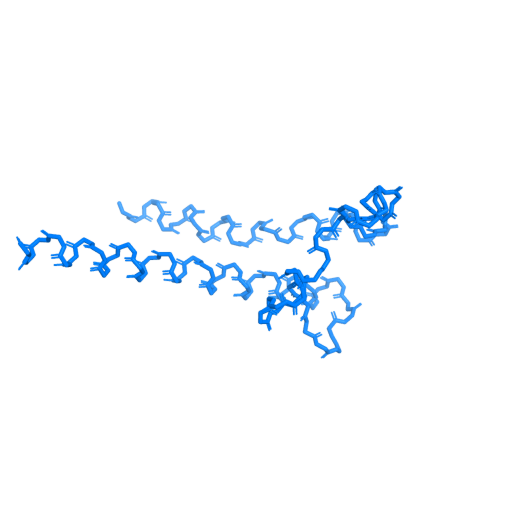631 -2.923 12.753 1.00 93.00 82 ASN A CA 1
ATOM 653 C C . ASN A 1 82 ? -14.845 -2.222 13.363 1.00 93.00 82 ASN A C 1
ATOM 655 O O . ASN A 1 82 ? -15.380 -2.675 14.373 1.00 93.00 82 ASN A O 1
ATOM 659 N N . TYR A 1 83 ? -15.310 -1.134 12.748 1.00 93.44 83 TYR A N 1
ATOM 660 C CA . TYR A 1 83 ? -16.487 -0.423 13.233 1.00 93.44 83 TYR A CA 1
ATOM 661 C C . TYR A 1 83 ? -17.756 -1.279 13.150 1.00 93.44 83 TYR A C 1
ATOM 663 O O . TYR A 1 83 ? -18.536 -1.316 14.103 1.00 93.44 83 TYR A O 1
ATOM 671 N N . GLY A 1 84 ? -17.937 -2.009 12.048 1.00 94.25 84 GLY A N 1
ATOM 672 C CA . GLY A 1 84 ? -19.033 -2.956 11.862 1.00 94.25 84 GLY A CA 1
ATOM 673 C C . GLY A 1 84 ? -19.026 -4.059 12.918 1.00 94.25 84 GLY A C 1
ATOM 674 O O . GLY A 1 84 ? -20.048 -4.292 13.559 1.00 94.25 84 GLY A O 1
ATOM 675 N N . LEU A 1 85 ? -17.868 -4.673 13.170 1.00 95.00 85 LEU A N 1
ATOM 676 C CA . LEU A 1 85 ? -17.715 -5.720 14.179 1.00 95.00 85 LEU A CA 1
ATOM 677 C C . LEU A 1 85 ? -17.998 -5.194 15.590 1.00 95.00 85 LEU A C 1
ATOM 679 O O . LEU A 1 85 ? -18.772 -5.800 16.325 1.00 95.00 85 LEU A O 1
ATOM 683 N N . MET A 1 86 ? -17.442 -4.035 15.954 1.00 94.00 86 MET A N 1
ATOM 684 C CA . MET A 1 86 ? -17.728 -3.395 17.243 1.00 94.00 86 MET A CA 1
ATOM 685 C C . MET A 1 86 ? -19.221 -3.103 17.413 1.00 94.00 86 MET A C 1
ATOM 687 O O . MET A 1 86 ? -19.766 -3.281 18.501 1.00 94.00 86 MET A O 1
ATOM 691 N N . ARG A 1 87 ? -19.896 -2.664 16.345 1.00 92.06 87 ARG A N 1
ATOM 692 C CA . ARG A 1 87 ? -21.339 -2.407 16.367 1.00 92.06 87 ARG A CA 1
ATOM 693 C C . ARG A 1 87 ? -22.143 -3.689 16.566 1.00 92.06 87 ARG A C 1
ATOM 695 O O . ARG A 1 87 ? -23.097 -3.661 17.337 1.00 92.06 87 ARG A O 1
ATOM 702 N N . LEU A 1 88 ? -21.765 -4.780 15.901 1.00 93.69 88 LEU A N 1
ATOM 703 C CA . LEU A 1 88 ? -22.409 -6.085 16.068 1.00 93.69 88 LEU A CA 1
ATOM 704 C C . LEU A 1 88 ? -22.235 -6.608 17.496 1.00 93.69 88 LEU A C 1
ATOM 706 O O . LEU A 1 88 ? -23.221 -6.960 18.127 1.00 93.69 88 LEU A O 1
ATOM 710 N N . LEU A 1 89 ? -21.015 -6.569 18.037 1.00 93.69 89 LEU A N 1
ATOM 711 C CA . LEU A 1 89 ? -20.718 -7.032 19.398 1.00 93.69 89 LEU A CA 1
ATOM 712 C C . LEU A 1 89 ? -21.415 -6.207 20.487 1.00 93.69 89 LEU A C 1
ATOM 714 O O . LEU A 1 89 ? -21.732 -6.734 21.544 1.00 93.69 89 LEU A O 1
ATOM 718 N N . LYS A 1 90 ? -21.644 -4.909 20.256 1.00 81.38 90 LYS A N 1
ATOM 719 C CA . LYS A 1 90 ? -22.329 -4.032 21.221 1.00 81.38 90 LYS A CA 1
ATOM 720 C C . LYS A 1 90 ? -23.856 -4.204 21.223 1.00 81.38 90 LYS A C 1
ATOM 722 O O . LYS A 1 90 ? -24.506 -3.780 22.174 1.00 81.38 90 LYS A O 1
ATOM 727 N N . HIS A 1 91 ? -24.425 -4.752 20.151 1.00 64.12 91 HIS A N 1
ATOM 728 C CA . HIS A 1 91 ? -25.867 -4.973 19.996 1.00 64.12 91 HIS A CA 1
ATOM 729 C C . HIS A 1 91 ? -26.272 -6.457 20.022 1.00 64.12 91 HIS A C 1
ATOM 731 O O . HIS A 1 91 ? -27.449 -6.747 19.808 1.00 64.12 91 HIS A O 1
ATOM 737 N N . GLY A 1 92 ? -25.321 -7.365 20.256 1.00 52.62 92 GLY A N 1
ATOM 738 C CA . GLY A 1 92 ? -25.543 -8.798 20.460 1.00 52.62 92 GLY A CA 1
ATOM 739 C C . GLY A 1 92 ? -25.462 -9.209 21.921 1.00 52.62 92 GLY A C 1
ATOM 740 O O . GLY A 1 92 ? -25.056 -8.370 22.756 1.00 52.62 92 GLY A O 1
#

Sequence (92 aa):
MRKSLILLIILIILSPLGILLVWNYGSAYAEWDHIGSWYPQHFWNLAPLQDYNVNGWDSPLMSSLGYIISAIVGVTLIIIVNYGLMRLLKHG

Radius of gyration: 16.89 Å; chains: 1; bounding box: 43×37×40 Å

pLDDT: mean 82.62, std 10.35, range [52.62, 95.44]

Secondary structure (DSSP, 8-state):
-HHHHHHHHHHHHHTTHHHHHHGGG--TTGGGGGGGGGS-HHHHTTSSSGGG--TT--SHHHHHHHHHHHHHHHHHHHHHHHHHHHHHHHH-